Protein AF-0000000083204729 (afdb_homodimer)

Organism: NCBI:txid214856

Radius of gyration: 17.61 Å; Cα contacts (8 Å, |Δi|>4): 407; chains: 2; bounding box: 29×52×41 Å

Structure (mmCIF, N/CA/C/O backbone):
data_AF-0000000083204729-model_v1
#
loop_
_entity.id
_entity.type
_entity.pdbx_description
1 polymer 'Uncharacterized protein'
#
loop_
_atom_site.group_PDB
_atom_site.id
_atom_site.type_symbol
_atom_site.label_atom_id
_atom_site.label_alt_id
_atom_site.label_comp_id
_atom_site.label_asym_id
_atom_site.label_entity_id
_atom_site.label_seq_id
_atom_site.pdbx_PDB_ins_code
_atom_site.Cartn_x
_atom_site.Cartn_y
_atom_site.Cartn_z
_atom_site.occupancy
_atom_site.B_iso_or_equiv
_atom_site.auth_seq_id
_atom_site.auth_comp_id
_atom_site.auth_asym_id
_atom_site.auth_atom_id
_atom_site.pdbx_PDB_model_num
ATOM 1 N N . MET A 1 1 ? -4.418 26.922 10.383 1 88.19 1 MET A N 1
ATOM 2 C CA . MET A 1 1 ? -4.621 25.484 10.227 1 88.19 1 MET A CA 1
ATOM 3 C C . MET A 1 1 ? -3.689 24.906 9.164 1 88.19 1 MET A C 1
ATOM 5 O O . MET A 1 1 ? -3.508 25.516 8.109 1 88.19 1 MET A O 1
ATOM 9 N N . LYS A 1 2 ? -2.898 23.922 9.562 1 94.5 2 LYS A N 1
ATOM 10 C CA . LYS A 1 2 ? -1.96 23.297 8.641 1 94.5 2 LYS A CA 1
ATOM 11 C C . LYS A 1 2 ? -2.697 22.547 7.535 1 94.5 2 LYS A C 1
ATOM 13 O O . LYS A 1 2 ? -3.785 22.016 7.758 1 94.5 2 LYS A O 1
ATOM 18 N N . THR A 1 3 ? -2.184 22.609 6.332 1 96.5 3 THR A N 1
ATOM 19 C CA . THR A 1 3 ? -2.744 21.969 5.152 1 96.5 3 THR A CA 1
ATOM 20 C C . THR A 1 3 ? -1.693 21.109 4.457 1 96.5 3 THR A C 1
ATOM 22 O O . THR A 1 3 ? -0.574 20.969 4.953 1 96.5 3 THR A O 1
ATOM 25 N N . PHE A 1 4 ? -2.117 20.516 3.385 1 96.5 4 PHE A N 1
ATOM 26 C CA . PHE A 1 4 ? -1.229 19.688 2.574 1 96.5 4 PHE A CA 1
ATOM 27 C C . PHE A 1 4 ? 0.066 20.422 2.268 1 96.5 4 PHE A C 1
ATOM 29 O O . PHE A 1 4 ? 1.143 19.828 2.248 1 96.5 4 PHE A O 1
ATOM 36 N N . LYS A 1 5 ? 0.002 21.734 2.014 1 95.38 5 LYS A N 1
ATOM 37 C CA . LYS A 1 5 ? 1.163 22.531 1.614 1 95.38 5 LYS A CA 1
ATOM 38 C C . LYS A 1 5 ? 2.201 22.578 2.73 1 95.38 5 LYS A C 1
ATOM 40 O O . LYS A 1 5 ? 3.365 22.906 2.488 1 95.38 5 LYS A O 1
ATOM 45 N N . ASP A 1 6 ? 1.775 22.328 3.926 1 95.5 6 ASP A N 1
ATOM 46 C CA . ASP A 1 6 ? 2.67 22.391 5.078 1 95.5 6 ASP A CA 1
ATOM 47 C C . ASP A 1 6 ? 3.391 21.062 5.293 1 95.5 6 ASP A C 1
ATOM 49 O O . ASP A 1 6 ? 4.305 20.984 6.113 1 95.5 6 ASP A O 1
ATOM 53 N N . LEU A 1 7 ? 2.998 20 4.586 1 94.5 7 LEU A N 1
ATOM 54 C CA . LEU A 1 7 ? 3.6 18.688 4.758 1 94.5 7 LEU A CA 1
ATOM 55 C C . LEU A 1 7 ? 4.992 18.641 4.141 1 94.5 7 LEU A C 1
ATOM 57 O O . LEU A 1 7 ? 5.219 19.188 3.062 1 94.5 7 LEU A O 1
ATOM 61 N N . GLN A 1 8 ? 5.883 18.062 4.785 1 92.25 8 GLN A N 1
ATOM 62 C CA . GLN A 1 8 ? 7.219 17.781 4.27 1 92.25 8 GLN A CA 1
ATOM 63 C C . GLN A 1 8 ? 7.367 16.312 3.91 1 92.25 8 GLN A C 1
ATOM 65 O O . GLN A 1 8 ? 7.371 15.453 4.793 1 92.25 8 GLN A O 1
ATOM 70 N N . PHE A 1 9 ? 7.516 16.141 2.654 1 88.19 9 PHE A N 1
ATOM 71 C CA . PHE A 1 9 ? 7.629 14.766 2.182 1 88.19 9 PHE A CA 1
ATOM 72 C C . PHE A 1 9 ? 9.086 14.352 2.062 1 88.19 9 PHE A C 1
ATOM 74 O O . PHE A 1 9 ? 9.906 15.094 1.513 1 88.19 9 PHE A O 1
ATOM 81 N N . ASP A 1 10 ? 9.406 13.281 2.639 1 83.75 10 ASP A N 1
ATOM 82 C CA . ASP A 1 10 ? 10.719 12.656 2.5 1 83.75 10 ASP A CA 1
ATOM 83 C C . ASP A 1 10 ? 10.625 11.367 1.697 1 83.75 10 ASP A C 1
ATOM 85 O O . ASP A 1 10 ? 9.586 10.695 1.696 1 83.75 10 ASP A O 1
ATOM 89 N N . PRO A 1 11 ? 11.719 11.156 0.96 1 75.62 11 PRO A N 1
ATOM 90 C CA . PRO A 1 11 ? 11.711 9.852 0.293 1 75.62 11 PRO A CA 1
ATOM 91 C C . PRO A 1 11 ? 11.383 8.703 1.244 1 75.62 11 PRO A C 1
ATOM 93 O O . PRO A 1 11 ? 11.805 8.711 2.4 1 75.62 11 PRO A O 1
ATOM 96 N N . HIS A 1 12 ? 10.43 8.117 0.919 1 67.62 12 HIS A N 1
ATOM 97 C CA . HIS A 1 12 ? 9.977 6.992 1.734 1 67.62 12 HIS A CA 1
ATOM 98 C C . HIS A 1 12 ? 10.086 5.68 0.967 1 67.62 12 HIS A C 1
ATOM 100 O O . HIS A 1 12 ? 9.531 5.547 -0.127 1 67.62 12 HIS A O 1
ATOM 106 N N . LYS A 1 13 ? 11.141 5.117 1.409 1 58.53 13 LYS A N 1
ATOM 107 C CA . LYS A 1 13 ? 11.141 3.756 0.88 1 58.53 13 LYS A CA 1
ATOM 108 C C . LYS A 1 13 ? 9.984 2.945 1.446 1 58.53 13 LYS A C 1
ATOM 110 O O . LYS A 1 13 ? 9.812 2.861 2.664 1 58.53 13 LYS A O 1
ATOM 115 N N . VAL A 1 14 ? 8.742 3.33 1.031 1 54.84 14 VAL A N 1
ATOM 116 C CA . VAL A 1 14 ? 7.484 2.834 1.582 1 54.84 14 VAL A CA 1
ATOM 117 C C . VAL A 1 14 ? 7.617 1.35 1.919 1 54.84 14 VAL A C 1
ATOM 119 O O . VAL A 1 14 ? 7.074 0.883 2.924 1 54.84 14 VAL A O 1
ATOM 122 N N . GLY A 1 15 ? 8.359 0.67 1.291 1 53.88 15 GLY A N 1
ATOM 123 C CA . GLY A 1 15 ? 8.422 -0.712 1.738 1 53.88 15 GLY A CA 1
ATOM 124 C C . GLY A 1 15 ? 9.297 -1.584 0.855 1 53.88 15 GLY A C 1
ATOM 125 O O . GLY A 1 15 ? 9.562 -1.238 -0.298 1 53.88 15 GLY A O 1
ATOM 126 N N . VAL A 1 16 ? 10.156 -2.049 1.65 1 58.81 16 VAL A N 1
ATOM 127 C CA . VAL A 1 16 ? 10.812 -3.258 1.165 1 58.81 16 VAL A CA 1
ATOM 128 C C . VAL A 1 16 ? 9.883 -4.457 1.337 1 58.81 16 VAL A C 1
ATOM 130 O O . VAL A 1 16 ? 9.219 -4.59 2.365 1 58.81 16 VAL A O 1
ATOM 133 N N . GLY A 1 17 ? 9.484 -4.82 0.248 1 73.12 17 GLY A N 1
ATOM 134 C CA . GLY A 1 17 ? 8.734 -6.066 0.334 1 73.12 17 GLY A CA 1
ATOM 135 C C . GLY A 1 17 ? 9.102 -7.059 -0.75 1 73.12 17 GLY A C 1
ATOM 136 O O . GLY A 1 17 ? 10.227 -7.047 -1.257 1 73.12 17 GLY A O 1
ATOM 137 N N . THR A 1 18 ? 8.297 -7.973 -0.709 1 78.44 18 THR A N 1
ATOM 138 C CA . THR A 1 18 ? 8.477 -8.984 -1.747 1 78.44 18 THR A CA 1
ATOM 139 C C . THR A 1 18 ? 7.246 -9.047 -2.652 1 78.44 18 THR A C 1
ATOM 141 O O . THR A 1 18 ? 6.148 -8.656 -2.248 1 78.44 18 THR A O 1
ATOM 144 N N . HIS A 1 19 ? 7.5 -9.266 -3.871 1 82 19 HIS A N 1
ATOM 145 C CA . HIS A 1 19 ? 6.457 -9.375 -4.883 1 82 19 HIS A CA 1
ATOM 146 C C . HIS A 1 19 ? 6.602 -10.664 -5.688 1 82 19 HIS A C 1
ATOM 148 O O . HIS A 1 19 ? 7.719 -11.062 -6.027 1 82 19 HIS A O 1
ATOM 154 N N . ALA A 1 20 ? 5.527 -11.383 -5.848 1 87.75 20 ALA A N 1
ATOM 155 C CA . ALA A 1 20 ? 5.438 -12.516 -6.773 1 87.75 20 ALA A CA 1
ATOM 156 C C . ALA A 1 20 ? 4.301 -12.312 -7.773 1 87.75 20 ALA A C 1
ATOM 158 O O . ALA A 1 20 ? 3.244 -11.781 -7.426 1 87.75 20 ALA A O 1
ATOM 159 N N . GLN A 1 21 ? 4.59 -12.648 -8.992 1 91.31 21 GLN A N 1
ATOM 160 C CA . GLN A 1 21 ? 3.562 -12.703 -10.023 1 91.31 21 GLN A CA 1
ATOM 161 C C . GLN A 1 21 ? 3.52 -14.078 -10.688 1 91.31 21 GLN A C 1
ATOM 163 O O . GLN A 1 21 ? 4.555 -14.727 -10.859 1 91.31 21 GLN A O 1
ATOM 168 N N . MET A 1 22 ? 2.332 -14.492 -10.938 1 94.38 22 MET A N 1
ATOM 169 C CA . MET A 1 22 ? 2.156 -15.758 -11.641 1 94.38 22 MET A CA 1
ATOM 170 C C . MET A 1 22 ? 0.972 -15.688 -12.602 1 94.38 22 MET A C 1
ATOM 172 O O . MET A 1 22 ? -0.097 -15.195 -12.242 1 94.38 22 MET A O 1
ATOM 176 N N . TYR A 1 23 ? 1.212 -16.172 -13.797 1 93.75 23 TYR A N 1
ATOM 177 C CA . TYR A 1 23 ? 0.149 -16.281 -14.789 1 93.75 23 TYR A CA 1
ATOM 178 C C . TYR A 1 23 ? -0.247 -17.734 -14.992 1 93.75 23 TYR A C 1
ATOM 180 O O . TYR A 1 23 ? 0.595 -18.641 -14.906 1 93.75 23 TYR A O 1
ATOM 188 N N . PHE A 1 24 ? -1.521 -17.844 -15.289 1 96.25 24 PHE A N 1
ATOM 189 C CA . PHE A 1 24 ? -2.059 -19.188 -15.477 1 96.25 24 PHE A CA 1
ATOM 190 C C . PHE A 1 24 ? -2.441 -19.422 -16.938 1 96.25 24 PHE A C 1
ATOM 192 O O . PHE A 1 24 ? -2.424 -18.484 -17.734 1 96.25 24 PHE A O 1
ATOM 199 N N . ASP A 1 25 ? -2.797 -20.594 -17.219 1 94.88 25 ASP A N 1
ATOM 200 C CA . ASP A 1 25 ? -3.047 -21.016 -18.609 1 94.88 25 ASP A CA 1
ATOM 201 C C . ASP A 1 25 ? -4.285 -20.312 -19.172 1 94.88 25 ASP A C 1
ATOM 203 O O . ASP A 1 25 ? -4.395 -20.125 -20.375 1 94.88 25 ASP A O 1
ATOM 207 N N . ASN A 1 26 ? -5.211 -19.922 -18.375 1 96.12 26 ASN A N 1
ATOM 208 C CA . ASN A 1 26 ? -6.469 -19.328 -18.828 1 96.12 26 ASN A CA 1
ATOM 209 C C . ASN A 1 26 ? -6.316 -17.844 -19.125 1 96.12 26 ASN A C 1
ATOM 211 O O . ASN A 1 26 ? -7.301 -17.156 -19.391 1 96.12 26 ASN A O 1
ATOM 215 N N . GLY A 1 27 ? -5.098 -17.266 -19.031 1 94.25 27 GLY A N 1
ATOM 216 C CA . GLY A 1 27 ? -4.852 -15.867 -19.359 1 94.25 27 GLY A CA 1
ATOM 217 C C . GLY A 1 27 ? -4.926 -14.953 -18.141 1 94.25 27 GLY A C 1
ATOM 218 O O . GLY A 1 27 ? -4.59 -13.773 -18.234 1 94.25 27 GLY A O 1
ATOM 219 N N . TYR A 1 28 ? -5.375 -15.562 -17 1 95.38 28 TYR A N 1
ATOM 220 C CA . TYR A 1 28 ? -5.418 -14.797 -15.766 1 95.38 28 TYR A CA 1
ATOM 221 C C . TYR A 1 28 ? -4.152 -15.016 -14.945 1 95.38 28 TYR A C 1
ATOM 223 O O . TYR A 1 28 ? -3.346 -15.898 -15.258 1 95.38 28 TYR A O 1
ATOM 231 N N . GLY A 1 29 ? -3.904 -14.219 -13.984 1 95.62 29 GLY A N 1
ATOM 232 C CA . GLY A 1 29 ? -2.791 -14.32 -13.055 1 95.62 29 GLY A CA 1
ATOM 233 C C . GLY A 1 29 ? -3.057 -13.641 -11.727 1 95.62 29 GLY A C 1
ATOM 234 O O . GLY A 1 29 ? -4.172 -13.172 -11.469 1 95.62 29 GLY A O 1
ATOM 235 N N . VAL A 1 30 ? -2.053 -13.711 -10.859 1 94.06 30 VAL A N 1
ATOM 236 C CA . VAL A 1 30 ? -2.1 -13 -9.586 1 94.06 30 VAL A CA 1
ATOM 237 C C . VAL A 1 30 ? -0.826 -12.18 -9.398 1 94.06 30 VAL A C 1
ATOM 239 O O . VAL A 1 30 ? 0.243 -12.562 -9.875 1 94.06 30 VAL A O 1
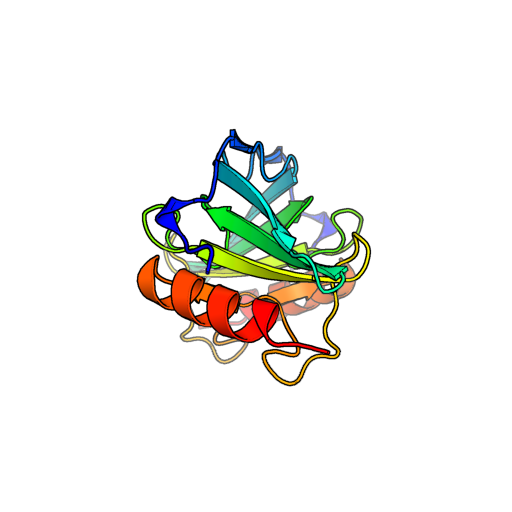ATOM 242 N N . SER A 1 31 ? -0.895 -11.047 -8.781 1 87.94 31 SER A N 1
ATOM 243 C CA . SER A 1 31 ? 0.18 -10.258 -8.188 1 87.94 31 SER A CA 1
ATOM 244 C C . SER A 1 31 ? 0.082 -10.234 -6.668 1 87.94 31 SER A C 1
ATOM 246 O O . SER A 1 31 ? -0.924 -9.789 -6.109 1 87.94 31 SER A O 1
ATOM 248 N N . VAL A 1 32 ? 1.112 -10.844 -6.043 1 86.56 32 VAL A N 1
ATOM 249 C CA . VAL A 1 32 ? 1.118 -11.008 -4.59 1 86.56 32 VAL A CA 1
ATOM 250 C C . VAL A 1 32 ? 2.256 -10.195 -3.982 1 86.56 32 VAL A C 1
ATOM 252 O O . VAL A 1 32 ? 3.418 -10.359 -4.359 1 86.56 32 VAL A O 1
ATOM 255 N N . VAL A 1 33 ? 1.925 -9.312 -3.078 1 82.12 33 VAL A N 1
ATOM 256 C CA . VAL A 1 33 ? 2.93 -8.445 -2.477 1 82.12 33 VAL A CA 1
ATOM 257 C C . VAL A 1 33 ? 2.873 -8.562 -0.955 1 82.12 33 VAL A C 1
ATOM 259 O O . VAL A 1 33 ? 1.795 -8.727 -0.379 1 82.12 33 VAL A O 1
ATOM 262 N N . CYS A 1 34 ? 4.004 -8.648 -0.444 1 78.44 34 CYS A N 1
ATOM 263 C CA . CYS A 1 34 ? 4.164 -8.586 1.005 1 78.44 34 CYS A CA 1
ATOM 264 C C . CYS A 1 34 ? 5.172 -7.508 1.395 1 78.44 34 CYS A C 1
ATOM 266 O O . CYS A 1 34 ? 6.23 -7.395 0.78 1 78.44 34 CYS A O 1
ATOM 268 N N . GLY A 1 35 ? 4.738 -6.676 2.363 1 70.12 35 GLY A N 1
ATOM 269 C CA . GLY A 1 35 ? 5.668 -5.66 2.83 1 70.12 35 GLY A CA 1
ATOM 270 C C . GLY A 1 35 ? 5.023 -4.637 3.746 1 70.12 35 GLY A C 1
ATOM 271 O O . GLY A 1 35 ? 3.836 -4.734 4.055 1 70.12 35 GLY A O 1
ATOM 272 N N . GLU A 1 36 ? 5.902 -3.771 4.113 1 59.5 36 GLU A N 1
ATOM 273 C CA . GLU A 1 36 ? 5.473 -2.686 4.988 1 59.5 36 GLU A CA 1
ATOM 274 C C . GLU A 1 36 ? 4.613 -1.673 4.234 1 59.5 36 GLU A C 1
ATOM 276 O O . GLU A 1 36 ? 4.836 -1.427 3.045 1 59.5 36 GLU A O 1
ATOM 281 N N . LEU A 1 37 ? 3.516 -1.388 4.742 1 54.59 37 LEU A N 1
ATOM 282 C CA . LEU A 1 37 ? 2.664 -0.297 4.277 1 54.59 37 LEU A CA 1
ATOM 283 C C . LEU A 1 37 ? 1.592 -0.813 3.322 1 54.59 37 LEU A C 1
ATOM 285 O O . LEU A 1 37 ? 0.793 -0.033 2.799 1 54.59 37 LEU A O 1
ATOM 289 N N . PHE A 1 38 ? 1.758 -2.037 2.967 1 55.38 38 PHE A N 1
ATOM 290 C CA . PHE A 1 38 ? 0.644 -2.646 2.25 1 55.38 38 PHE A CA 1
ATOM 291 C C . PHE A 1 38 ? -0.462 -3.055 3.217 1 55.38 38 PHE A C 1
ATOM 293 O O . PHE A 1 38 ? -0.26 -3.061 4.434 1 55.38 38 PHE A O 1
ATOM 300 N N . TYR A 1 39 ? -1.564 -2.922 2.648 1 55.81 39 TYR A N 1
ATOM 301 C CA . TYR A 1 39 ? -2.598 -3.525 3.484 1 55.81 39 TYR A CA 1
ATOM 302 C C . TYR A 1 39 ? -2.219 -4.945 3.879 1 55.81 39 TYR A C 1
ATOM 304 O O . TYR A 1 39 ? -2.814 -5.91 3.396 1 55.81 39 TYR A O 1
ATOM 312 N N . SER A 1 40 ? -1.11 -5.105 4.32 1 51.06 40 SER A N 1
ATOM 313 C CA . SER A 1 40 ? -0.536 -6.293 4.941 1 51.06 40 SER A CA 1
ATOM 314 C C . SER A 1 40 ? 0.153 -5.945 6.258 1 51.06 40 SER A C 1
ATOM 316 O O . SER A 1 40 ? 0.358 -4.773 6.57 1 51.06 40 SER A O 1
ATOM 318 N N . ASN A 1 41 ? 0.367 -6.984 7.027 1 52.78 41 ASN A N 1
ATOM 319 C CA . ASN A 1 41 ? 1.072 -6.711 8.273 1 52.78 41 ASN A CA 1
ATOM 320 C C . ASN A 1 41 ? 2.582 -6.645 8.062 1 52.78 41 ASN A C 1
ATOM 322 O O . ASN A 1 41 ? 3.336 -6.406 9.008 1 52.78 41 ASN A O 1
ATOM 326 N N . GLY A 1 42 ? 2.984 -6.742 6.766 1 58.28 42 GLY A N 1
ATOM 327 C CA . GLY A 1 42 ? 4.395 -6.691 6.422 1 58.28 42 GLY A CA 1
ATOM 328 C C . GLY A 1 42 ? 5.148 -7.949 6.809 1 58.28 42 GLY A C 1
ATOM 329 O O . GLY A 1 42 ? 6.363 -8.039 6.613 1 58.28 42 GLY A O 1
ATOM 330 N N . ILE A 1 43 ? 4.457 -8.953 7.383 1 66.81 43 ILE A N 1
ATOM 331 C CA . ILE A 1 43 ? 5.098 -10.172 7.863 1 66.81 43 ILE A CA 1
ATOM 332 C C . ILE A 1 43 ? 4.461 -11.391 7.188 1 66.81 43 ILE A C 1
ATOM 334 O O . ILE A 1 43 ? 5.121 -12.094 6.422 1 66.81 43 ILE A O 1
ATOM 338 N N . ASP A 1 44 ? 3.295 -11.703 7.305 1 79.44 44 ASP A N 1
ATOM 339 C CA . ASP A 1 44 ? 2.742 -12.977 6.855 1 79.44 44 ASP A CA 1
ATOM 340 C C . ASP A 1 44 ? 1.395 -12.773 6.164 1 79.44 44 ASP A C 1
ATOM 342 O O . ASP A 1 44 ? 0.631 -13.727 5.992 1 79.44 44 ASP A O 1
ATOM 346 N N . THR A 1 45 ? 1.13 -11.547 5.883 1 83.62 45 THR A N 1
ATOM 347 C CA . THR A 1 45 ? -0.057 -11.297 5.074 1 83.62 45 THR A CA 1
ATOM 348 C C . THR A 1 45 ? 0.311 -10.555 3.793 1 83.62 45 THR A C 1
ATOM 350 O O . THR A 1 45 ? 1.379 -9.945 3.705 1 83.62 45 THR A O 1
ATOM 353 N N . TYR A 1 46 ? -0.543 -10.734 2.904 1 83.56 46 TYR A N 1
ATOM 354 C CA . TYR A 1 46 ? -0.268 -10.32 1.534 1 83.56 46 TYR A CA 1
ATOM 355 C C . TYR A 1 46 ? -1.42 -9.492 0.973 1 83.56 46 TYR A C 1
ATOM 357 O O . TYR A 1 46 ? -2.549 -9.586 1.461 1 83.56 46 TYR A O 1
ATOM 365 N N . GLU A 1 47 ? -1.099 -8.711 0.089 1 83 47 GLU A N 1
ATOM 366 C CA . GLU A 1 47 ? -2.068 -8.125 -0.832 1 83 47 GLU A CA 1
ATOM 367 C C . GLU A 1 47 ? -2.084 -8.867 -2.164 1 83 47 GLU A C 1
ATOM 369 O O . GLU A 1 47 ? -1.032 -9.25 -2.682 1 83 47 GLU A O 1
ATOM 374 N N . VAL A 1 48 ? -3.32 -9.164 -2.723 1 87.06 48 VAL A N 1
ATOM 375 C CA . VAL A 1 48 ? -3.461 -9.938 -3.953 1 87.06 48 VAL A CA 1
ATOM 376 C C . VAL A 1 48 ? -4.285 -9.148 -4.969 1 87.06 48 VAL A C 1
ATOM 378 O O . VAL A 1 48 ? -5.391 -8.695 -4.664 1 87.06 48 VAL A O 1
ATOM 381 N N . ALA A 1 49 ? -3.752 -8.914 -6.074 1 84.75 49 ALA A N 1
ATOM 382 C CA . ALA A 1 49 ? -4.492 -8.422 -7.23 1 84.75 49 ALA A CA 1
ATOM 383 C C . ALA A 1 49 ? -4.637 -9.5 -8.297 1 84.75 49 ALA A C 1
ATOM 385 O O . ALA A 1 49 ? -3.766 -10.359 -8.438 1 84.75 49 ALA A O 1
ATOM 386 N N . ILE A 1 50 ? -5.711 -9.484 -8.969 1 90.62 50 ILE A N 1
ATOM 387 C CA . ILE A 1 50 ? -5.918 -10.391 -10.094 1 90.62 50 ILE A CA 1
ATOM 388 C C . ILE A 1 50 ? -5.492 -9.719 -11.391 1 90.62 50 ILE A C 1
ATOM 390 O O . ILE A 1 50 ? -5.789 -8.539 -11.617 1 90.62 50 ILE A O 1
ATOM 394 N N . LEU A 1 51 ? -4.805 -10.492 -12.18 1 89.12 51 LEU A N 1
ATOM 395 C CA . LEU A 1 51 ? -4.312 -10.008 -13.461 1 89.12 51 LEU A CA 1
ATOM 396 C C . LEU A 1 51 ? -5.039 -10.688 -14.617 1 89.12 51 LEU A C 1
ATOM 398 O O . LEU A 1 51 ? -5.371 -11.875 -14.531 1 89.12 51 LEU A O 1
ATOM 402 N N . HIS A 1 52 ? -5.316 -9.953 -15.594 1 91 52 HIS A N 1
ATOM 403 C CA . HIS A 1 52 ? -5.77 -10.469 -16.875 1 91 52 HIS A CA 1
ATOM 404 C C . HIS A 1 52 ? -5.016 -9.82 -18.031 1 91 52 HIS A C 1
ATOM 406 O O . HIS A 1 52 ? -5.035 -8.594 -18.188 1 91 52 HIS A O 1
ATOM 412 N N . ASN A 1 53 ? -4.336 -10.695 -18.828 1 84.12 53 ASN A N 1
ATOM 413 C CA . ASN A 1 53 ? -3.518 -10.227 -19.938 1 84.12 53 ASN A CA 1
ATOM 414 C C . ASN A 1 53 ? -2.527 -9.156 -19.5 1 84.12 53 ASN A C 1
ATOM 416 O O . ASN A 1 53 ? -2.432 -8.102 -20.125 1 84.12 53 ASN A O 1
ATOM 420 N N . GLY A 1 54 ? -1.97 -9.367 -18.328 1 77.25 54 GLY A N 1
ATOM 421 C CA . GLY A 1 54 ? -0.86 -8.562 -17.844 1 77.25 54 GLY A CA 1
ATOM 422 C C . GLY A 1 54 ? -1.306 -7.328 -17.078 1 77.25 54 GLY A C 1
ATOM 423 O O . GLY A 1 54 ? -0.475 -6.559 -16.594 1 77.25 54 GLY A O 1
ATOM 424 N N . TYR A 1 55 ? -2.646 -7.109 -16.938 1 77.44 55 TYR A N 1
ATOM 425 C CA . TYR A 1 55 ? -3.17 -5.93 -16.266 1 77.44 55 TYR A CA 1
ATOM 426 C C . TYR A 1 55 ? -4.031 -6.328 -15.07 1 77.44 55 TYR A C 1
ATOM 428 O O . TYR A 1 55 ? -4.672 -7.379 -15.078 1 77.44 55 TYR A O 1
ATOM 436 N N . ILE A 1 56 ? -3.969 -5.449 -14.102 1 81.94 56 ILE A N 1
ATOM 437 C CA . ILE A 1 56 ? -4.879 -5.664 -12.984 1 81.94 56 ILE A CA 1
ATOM 438 C C . ILE A 1 56 ? -6.324 -5.566 -13.469 1 81.94 56 ILE A C 1
ATOM 440 O O . ILE A 1 56 ? -6.66 -4.68 -14.258 1 81.94 56 ILE A O 1
ATOM 444 N N . THR A 1 57 ? -7.145 -6.547 -13.039 1 84.38 57 THR A N 1
ATOM 445 C CA . THR A 1 57 ? -8.555 -6.516 -13.406 1 84.38 57 THR A CA 1
ATOM 446 C C . THR A 1 57 ? -9.438 -6.562 -12.164 1 84.38 57 THR A C 1
ATOM 448 O O . THR A 1 57 ? -9.102 -7.223 -11.18 1 84.38 57 THR A O 1
ATOM 451 N N . TYR A 1 58 ? -10.555 -5.867 -12.219 1 83.38 58 TYR A N 1
ATOM 452 C CA . TYR A 1 58 ? -11.547 -5.848 -11.141 1 83.38 58 TYR A CA 1
ATOM 453 C C . TYR A 1 58 ? -12.875 -6.43 -11.617 1 83.38 58 TYR A C 1
ATOM 455 O O . TYR A 1 58 ? -13.906 -6.223 -10.977 1 83.38 58 TYR A O 1
ATOM 463 N N . SER A 1 59 ? -12.836 -7.098 -12.703 1 87.38 59 SER A N 1
ATOM 464 C CA . SER A 1 59 ? -14.062 -7.523 -13.367 1 87.38 59 SER A CA 1
ATOM 465 C C . SER A 1 59 ? -14.32 -9.008 -13.156 1 87.38 59 SER A C 1
ATOM 467 O O . SER A 1 59 ? -15.039 -9.641 -13.938 1 87.38 59 SER A O 1
ATOM 469 N N . THR A 1 60 ? -13.805 -9.625 -12.172 1 92.31 60 THR A N 1
ATOM 470 C CA . THR A 1 60 ? -14.031 -11.039 -11.906 1 92.31 60 THR A CA 1
ATOM 471 C C . THR A 1 60 ? -15.047 -11.227 -10.781 1 92.31 60 THR A C 1
ATOM 473 O O . THR A 1 60 ? -15.305 -10.289 -10.016 1 92.31 60 THR A O 1
ATOM 476 N N . ASP A 1 61 ? -15.586 -12.422 -10.711 1 92.19 61 ASP A N 1
ATOM 477 C CA . ASP A 1 61 ? -16.516 -12.758 -9.633 1 92.19 61 ASP A CA 1
ATOM 478 C C . ASP A 1 61 ? -15.773 -13.016 -8.32 1 92.19 61 ASP A C 1
ATOM 480 O O . ASP A 1 61 ? -16.391 -13.266 -7.289 1 92.19 61 ASP A O 1
ATOM 484 N N . ILE A 1 62 ? -14.539 -12.961 -8.289 1 93.19 62 ILE A N 1
ATOM 485 C CA . ILE A 1 62 ? -13.742 -13.266 -7.105 1 93.19 62 ILE A CA 1
ATOM 486 C C . ILE A 1 62 ? -13.602 -12.016 -6.242 1 93.19 62 ILE A C 1
ATOM 488 O O . ILE A 1 62 ? -13.773 -12.07 -5.02 1 93.19 62 ILE A O 1
ATOM 492 N N . THR A 1 63 ? -13.195 -10.898 -6.879 1 84.69 63 THR A N 1
ATOM 493 C CA . THR A 1 63 ? -13.023 -9.633 -6.184 1 84.69 63 THR A CA 1
ATOM 494 C C . THR A 1 63 ? -13.148 -8.461 -7.152 1 84.69 63 THR A C 1
ATOM 496 O O . THR A 1 63 ? -12.898 -8.609 -8.352 1 84.69 63 THR A O 1
ATOM 499 N N . SER A 1 64 ? -13.578 -7.32 -6.652 1 82.5 64 SER A N 1
ATOM 500 C CA . SER A 1 64 ? -13.625 -6.09 -7.438 1 82.5 64 SER A CA 1
ATOM 501 C C . SER A 1 64 ? -12.609 -5.07 -6.93 1 82.5 64 SER A C 1
ATOM 503 O O . SER A 1 64 ? -12.734 -3.875 -7.195 1 82.5 64 SER A O 1
ATOM 505 N N . ASP A 1 65 ? -11.703 -5.578 -6.148 1 77 65 ASP A N 1
ATOM 506 C CA . ASP A 1 65 ? -10.656 -4.738 -5.582 1 77 65 ASP A CA 1
ATOM 507 C C . ASP A 1 65 ? -9.43 -5.566 -5.211 1 77 65 ASP A C 1
ATOM 509 O O . ASP A 1 65 ? -9.461 -6.797 -5.277 1 77 65 ASP A O 1
ATOM 513 N N . VAL A 1 66 ? -8.25 -4.879 -4.926 1 79.62 66 VAL A N 1
ATOM 514 C CA . VAL A 1 66 ? -7.086 -5.551 -4.355 1 79.62 66 VAL A CA 1
ATOM 515 C C . VAL A 1 66 ? -7.445 -6.121 -2.982 1 79.62 66 VAL A C 1
ATOM 517 O O . VAL A 1 66 ? -8.086 -5.449 -2.172 1 79.62 66 VAL A O 1
ATOM 520 N N . LEU A 1 67 ? -7.121 -7.438 -2.791 1 80.69 67 LEU A N 1
ATOM 521 C CA . LEU A 1 67 ? -7.383 -8.094 -1.514 1 80.69 67 LEU A CA 1
ATOM 522 C C . LEU A 1 67 ? -6.211 -7.91 -0.557 1 80.69 67 LEU A C 1
ATOM 524 O O . LEU A 1 67 ? -5.078 -8.281 -0.876 1 80.69 67 LEU A O 1
ATOM 528 N N . GLY A 1 68 ? -6.453 -7.207 0.554 1 79.19 68 GLY A N 1
ATOM 529 C CA . GLY A 1 68 ? -5.434 -7.004 1.569 1 79.19 68 GLY A CA 1
ATOM 530 C C . GLY A 1 68 ? -5.527 -7.996 2.715 1 79.19 68 GLY A C 1
ATOM 531 O O . GLY A 1 68 ? -6.527 -8.695 2.857 1 79.19 68 GLY A O 1
ATOM 532 N N . ASP A 1 69 ? -4.332 -8.195 3.406 1 78.69 69 ASP A N 1
ATOM 533 C CA . ASP A 1 69 ? -4.207 -8.961 4.641 1 78.69 69 ASP A CA 1
ATOM 534 C C . ASP A 1 69 ? -4.531 -10.43 4.41 1 78.69 69 ASP A C 1
ATOM 536 O O . ASP A 1 69 ? -5.16 -11.078 5.258 1 78.69 69 ASP A O 1
ATOM 540 N N . GLN A 1 70 ? -4.262 -10.914 3.24 1 85.06 70 GLN A N 1
ATOM 541 C CA . GLN A 1 70 ? -4.461 -12.32 2.922 1 85.06 70 GLN A CA 1
ATOM 542 C C . GLN A 1 70 ? -3.33 -13.18 3.48 1 85.06 70 GLN A C 1
ATOM 544 O O . GLN A 1 70 ? -2.152 -12.891 3.256 1 85.06 70 GLN A O 1
ATOM 549 N N . THR A 1 71 ? -3.734 -14.289 4.211 1 87 71 THR A N 1
ATOM 550 C CA . THR A 1 71 ? -2.736 -15.273 4.617 1 87 71 THR A CA 1
ATOM 551 C C . THR A 1 71 ? -2.297 -16.125 3.428 1 87 71 THR A C 1
ATOM 553 O O . THR A 1 71 ? -2.936 -16.094 2.373 1 87 71 THR A O 1
ATOM 556 N N . ALA A 1 72 ? -1.244 -16.891 3.658 1 91.88 72 ALA A N 1
ATOM 557 C CA . ALA A 1 72 ? -0.769 -17.797 2.605 1 91.88 72 ALA A CA 1
ATOM 558 C C . ALA A 1 72 ? -1.873 -18.75 2.156 1 91.88 72 ALA A C 1
ATOM 560 O O . ALA A 1 72 ? -2.021 -19.016 0.961 1 91.88 72 ALA A O 1
ATOM 561 N N . ASP A 1 73 ? -2.633 -19.234 3.104 1 94.88 73 ASP A N 1
ATOM 562 C CA . ASP A 1 73 ? -3.729 -20.141 2.785 1 94.88 73 ASP A CA 1
ATOM 563 C C . ASP A 1 73 ? -4.809 -19.438 1.972 1 94.88 73 ASP A C 1
ATOM 565 O O . ASP A 1 73 ? -5.352 -20 1.021 1 94.88 73 ASP A O 1
ATOM 569 N N . GLU A 1 74 ? -5.086 -18.203 2.344 1 93.25 74 GLU A N 1
ATOM 570 C CA . GLU A 1 74 ? -6.098 -17.422 1.621 1 93.25 74 GLU A CA 1
ATOM 571 C C . GLU A 1 74 ? -5.625 -17.078 0.212 1 93.25 74 GLU A C 1
ATOM 573 O O . GLU A 1 74 ? -6.41 -17.109 -0.737 1 93.25 74 GLU A O 1
ATOM 578 N N . VAL A 1 75 ? -4.336 -16.828 0.08 1 94.56 75 VAL A N 1
ATOM 579 C CA . VAL A 1 75 ? -3.775 -16.578 -1.243 1 94.56 75 VAL A CA 1
ATOM 580 C C . VAL A 1 75 ? -3.92 -17.828 -2.107 1 94.56 75 VAL A C 1
ATOM 582 O O . VAL A 1 75 ? -4.309 -17.75 -3.275 1 94.56 75 VAL A O 1
ATOM 585 N N . SER A 1 76 ? -3.646 -18.953 -1.52 1 97.19 76 SER A N 1
ATOM 586 C CA . SER A 1 76 ? -3.799 -20.203 -2.258 1 97.19 76 SER A 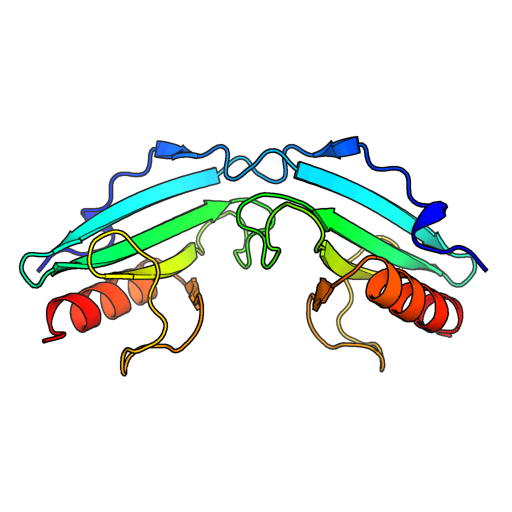CA 1
ATOM 587 C C . SER A 1 76 ? -5.234 -20.406 -2.732 1 97.19 76 SER A C 1
ATOM 589 O O . SER A 1 76 ? -5.469 -20.844 -3.859 1 97.19 76 SER A O 1
ATOM 591 N N . GLU A 1 77 ? -6.168 -20.062 -1.855 1 97.06 77 GLU A N 1
ATOM 592 C CA . GLU A 1 77 ? -7.574 -20.188 -2.227 1 97.06 77 GLU A CA 1
ATOM 593 C C . GLU A 1 77 ? -7.934 -19.234 -3.361 1 97.06 77 GLU A C 1
ATOM 595 O O . GLU A 1 77 ? -8.648 -19.609 -4.293 1 97.06 77 GLU A O 1
ATOM 600 N N . ILE A 1 78 ? -7.492 -18.031 -3.316 1 95.81 78 ILE A N 1
ATOM 601 C CA . ILE A 1 78 ? -7.719 -17.047 -4.379 1 95.81 78 ILE A CA 1
ATOM 602 C C . ILE A 1 78 ? -7.129 -17.578 -5.688 1 95.81 78 ILE A C 1
ATOM 604 O O . ILE A 1 78 ? -7.789 -17.531 -6.73 1 95.81 78 ILE A O 1
ATOM 608 N N . MET A 1 79 ? -5.898 -18.094 -5.613 1 96.75 79 MET A N 1
ATOM 609 C CA . MET A 1 79 ? -5.242 -18.625 -6.809 1 96.75 79 MET A CA 1
ATOM 610 C C . MET A 1 79 ? -6.059 -19.75 -7.422 1 96.75 79 MET A C 1
ATOM 612 O O . MET A 1 79 ? -6.18 -19.844 -8.648 1 96.75 79 MET A O 1
ATOM 616 N N . ARG A 1 80 ? -6.555 -20.609 -6.555 1 97.44 80 ARG A N 1
ATOM 617 C CA . ARG A 1 80 ? -7.379 -21.703 -7.051 1 97.44 80 ARG A CA 1
ATOM 618 C C . ARG A 1 80 ? -8.578 -21.172 -7.828 1 97.44 80 ARG A C 1
ATOM 620 O O . ARG A 1 80 ? -8.891 -21.672 -8.914 1 97.44 80 ARG A O 1
ATOM 627 N N . ARG A 1 81 ? -9.211 -20.172 -7.316 1 97.5 81 ARG A N 1
ATOM 628 C CA . ARG A 1 81 ? -10.383 -19.609 -7.961 1 97.5 81 ARG A CA 1
ATOM 629 C C . ARG A 1 81 ? -10 -18.906 -9.266 1 97.5 81 ARG A C 1
ATOM 631 O O . ARG A 1 81 ? -10.719 -19 -10.258 1 97.5 81 ARG A O 1
ATOM 638 N N . VAL A 1 82 ? -8.93 -18.234 -9.312 1 97.12 82 VAL A N 1
ATOM 639 C CA . VAL A 1 82 ? -8.477 -17.5 -10.492 1 97.12 82 VAL A CA 1
ATOM 640 C C . VAL A 1 82 ? -8.172 -18.484 -11.625 1 97.12 82 VAL A C 1
ATOM 642 O O . VAL A 1 82 ? -8.477 -18.203 -12.789 1 97.12 82 VAL A O 1
ATOM 645 N N . GLN A 1 83 ? -7.586 -19.609 -11.242 1 97.25 83 GLN A N 1
ATOM 646 C CA . GLN A 1 83 ? -7.215 -20.609 -12.242 1 97.25 83 GLN A CA 1
ATOM 647 C C . GLN A 1 83 ? -8.453 -21.188 -12.914 1 97.25 83 GLN A C 1
ATOM 649 O O . GLN A 1 83 ? -8.359 -21.812 -13.977 1 97.25 83 GLN A O 1
ATOM 654 N N . LYS A 1 84 ? -9.555 -20.953 -12.258 1 97.06 84 LYS A N 1
ATOM 655 C CA . LYS A 1 84 ? -10.789 -21.531 -12.781 1 97.06 84 LYS A CA 1
ATOM 656 C C . LYS A 1 84 ? -11.578 -20.5 -13.586 1 97.06 84 LYS A C 1
ATOM 658 O O . LYS A 1 84 ? -12.617 -20.828 -14.164 1 97.06 84 LYS A O 1
ATOM 663 N N . LEU A 1 85 ? -11.117 -19.25 -13.586 1 95.69 85 LEU A N 1
ATOM 664 C CA . LEU A 1 85 ? -11.805 -18.219 -14.367 1 95.69 85 LEU A CA 1
ATOM 665 C C . LEU A 1 85 ? -11.781 -18.547 -15.852 1 95.69 85 LEU A C 1
ATOM 667 O O . LEU A 1 85 ? -10.875 -19.25 -16.328 1 95.69 85 LEU A O 1
ATOM 671 N N . LYS A 1 86 ? -12.812 -18.094 -16.547 1 90.44 86 LYS A N 1
ATOM 672 C CA . LYS A 1 86 ? -12.938 -18.328 -17.984 1 90.44 86 LYS A CA 1
ATOM 673 C C . LYS A 1 86 ? -12.727 -17.031 -18.766 1 90.44 86 LYS A C 1
ATOM 675 O O . LYS A 1 86 ? -13.023 -15.945 -18.281 1 90.44 86 LYS A O 1
ATOM 680 N N . MET B 1 1 ? -2.617 -27.844 -9.68 1 88.69 1 MET B N 1
ATOM 681 C CA . MET B 1 1 ? -3.031 -26.453 -9.422 1 88.69 1 MET B CA 1
ATOM 682 C C . MET B 1 1 ? -1.981 -25.719 -8.594 1 88.69 1 MET B C 1
ATOM 684 O O . MET B 1 1 ? -1.45 -26.266 -7.625 1 88.69 1 MET B O 1
ATOM 688 N N . LYS B 1 2 ? -1.498 -24.625 -9.141 1 94.81 2 LYS B N 1
ATOM 689 C CA . LYS B 1 2 ? -0.472 -23.844 -8.453 1 94.81 2 LYS B CA 1
ATOM 690 C C . LYS B 1 2 ? -1.033 -23.172 -7.203 1 94.81 2 LYS B C 1
ATOM 692 O O . LYS B 1 2 ? -2.207 -22.797 -7.168 1 94.81 2 LYS B O 1
ATOM 697 N N . THR B 1 3 ? -0.25 -23.141 -6.152 1 96.62 3 THR B N 1
ATOM 698 C CA . THR B 1 3 ? -0.607 -22.547 -4.867 1 96.62 3 THR B CA 1
ATOM 699 C C . THR B 1 3 ? 0.445 -21.531 -4.43 1 96.62 3 THR B C 1
ATOM 701 O O . THR B 1 3 ? 1.387 -21.234 -5.172 1 96.62 3 THR B O 1
ATOM 704 N N . PHE B 1 4 ? 0.198 -20.969 -3.279 1 96.69 4 PHE B N 1
ATOM 705 C CA . PHE B 1 4 ? 1.125 -20 -2.689 1 96.69 4 PHE B CA 1
ATOM 706 C C . PHE B 1 4 ? 2.549 -20.547 -2.703 1 96.69 4 PHE B C 1
ATOM 708 O O . PHE B 1 4 ? 3.502 -19.797 -2.926 1 96.69 4 PHE B O 1
ATOM 715 N N . LYS B 1 5 ? 2.727 -21.859 -2.451 1 95.44 5 LYS B N 1
ATOM 716 C CA . LYS B 1 5 ? 4.051 -22.469 -2.342 1 95.44 5 LYS B CA 1
ATOM 717 C C . LYS B 1 5 ? 4.797 -22.391 -3.67 1 95.44 5 LYS B C 1
ATOM 719 O O . LYS B 1 5 ? 6.02 -22.547 -3.709 1 95.44 5 LYS B O 1
ATOM 724 N N . ASP B 1 6 ? 4.082 -22.234 -4.73 1 95.69 6 ASP B N 1
ATOM 725 C CA . ASP B 1 6 ? 4.691 -22.188 -6.059 1 95.69 6 ASP B CA 1
ATOM 726 C C . ASP B 1 6 ? 5.145 -20.781 -6.418 1 95.69 6 ASP B C 1
ATOM 728 O O . ASP B 1 6 ? 5.824 -20.578 -7.426 1 95.69 6 ASP B O 1
ATOM 732 N N . LEU B 1 7 ? 4.777 -19.75 -5.621 1 94.5 7 LEU B N 1
ATOM 733 C CA . LEU B 1 7 ? 5.129 -18.375 -5.91 1 94.5 7 LEU B CA 1
ATOM 734 C C . LEU B 1 7 ? 6.605 -18.109 -5.629 1 94.5 7 LEU B C 1
ATOM 736 O O . LEU B 1 7 ? 7.148 -18.609 -4.641 1 94.5 7 LEU B O 1
ATOM 740 N N . GLN B 1 8 ? 7.23 -17.422 -6.449 1 92.5 8 GLN B N 1
ATOM 741 C CA . GLN B 1 8 ? 8.594 -16.953 -6.25 1 92.5 8 GLN B CA 1
ATOM 742 C C . GLN B 1 8 ? 8.609 -15.453 -5.926 1 92.5 8 GLN B C 1
ATOM 744 O O . GLN B 1 8 ? 8.289 -14.625 -6.781 1 92.5 8 GLN B O 1
ATOM 749 N N . PHE B 1 9 ? 9.008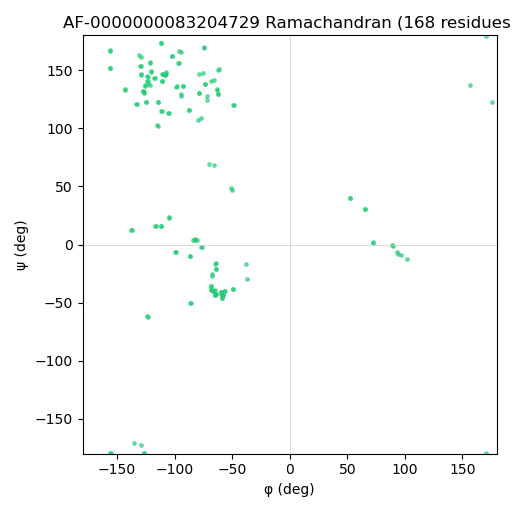 -15.234 -4.738 1 88.5 9 PHE B N 1
ATOM 750 C CA . PHE B 1 9 ? 9.023 -13.844 -4.297 1 88.5 9 PHE B CA 1
ATOM 751 C C . PHE B 1 9 ? 10.398 -13.227 -4.512 1 88.5 9 PHE B C 1
ATOM 753 O O . PHE B 1 9 ? 11.422 -13.836 -4.184 1 88.5 9 PHE B O 1
ATOM 760 N N . ASP B 1 10 ? 10.414 -12.141 -5.113 1 84 10 ASP B N 1
ATOM 761 C CA . ASP B 1 10 ? 11.617 -11.328 -5.27 1 84 10 ASP B CA 1
ATOM 762 C C . ASP B 1 10 ? 11.516 -10.039 -4.461 1 84 10 ASP B C 1
ATOM 764 O O . ASP B 1 10 ? 10.422 -9.539 -4.215 1 84 10 ASP B O 1
ATOM 768 N N . PRO B 1 11 ? 12.703 -9.648 -3.982 1 75.69 11 PRO B N 1
ATOM 769 C CA . PRO B 1 11 ? 12.656 -8.344 -3.322 1 75.69 11 PRO B CA 1
ATOM 770 C C . PRO B 1 11 ? 11.945 -7.285 -4.164 1 75.69 11 PRO B C 1
ATOM 772 O O . PRO B 1 11 ? 12.094 -7.262 -5.387 1 75.69 11 PRO B O 1
ATOM 775 N N . HIS B 1 12 ? 11.008 -6.832 -3.621 1 67.56 12 HIS B N 1
ATOM 776 C CA . HIS B 1 12 ? 10.227 -5.812 -4.305 1 67.56 12 HIS B CA 1
ATOM 777 C C . HIS B 1 12 ? 10.305 -4.477 -3.576 1 67.56 12 HIS B C 1
ATOM 779 O O . HIS B 1 12 ? 10 -4.391 -2.387 1 67.56 12 HIS B O 1
ATOM 785 N N . LYS B 1 13 ? 11.109 -3.77 -4.242 1 58.53 13 LYS B N 1
ATOM 786 C CA . LYS B 1 13 ? 11.031 -2.406 -3.727 1 58.53 13 LYS B CA 1
ATOM 787 C C . LYS B 1 13 ? 9.703 -1.753 -4.078 1 58.53 13 LYS B C 1
ATOM 789 O O . LYS B 1 13 ? 9.305 -1.737 -5.246 1 58.53 13 LYS B O 1
ATOM 794 N N . VAL B 1 14 ? 8.594 -2.266 -3.441 1 54.78 14 VAL B N 1
ATOM 795 C CA . VAL B 1 14 ? 7.227 -1.895 -3.783 1 54.78 14 VAL B CA 1
ATOM 796 C C . VAL B 1 14 ? 7.164 -0.408 -4.129 1 54.78 14 VAL B C 1
ATOM 798 O O . VAL B 1 14 ? 6.363 0.007 -4.973 1 54.78 14 VAL B O 1
ATOM 801 N N . GLY B 1 15 ? 8.008 0.317 -3.83 1 54.03 15 GLY B N 1
ATOM 802 C CA . GLY B 1 15 ? 7.93 1.691 -4.301 1 54.03 15 GLY B CA 1
ATOM 803 C C . GLY B 1 15 ? 8.719 2.66 -3.441 1 54.03 15 GLY B C 1
ATOM 804 O O . GLY B 1 15 ? 9.172 2.307 -2.35 1 54.03 15 GLY B O 1
ATOM 805 N N . VAL B 1 16 ? 9.273 3.381 -4.262 1 58 16 VAL B N 1
ATOM 806 C CA . VAL B 1 16 ? 9.781 4.668 -3.803 1 58 16 VAL B CA 1
ATOM 807 C C . VAL B 1 16 ? 8.633 5.676 -3.709 1 58 16 VAL B C 1
ATOM 809 O O . VAL B 1 16 ? 7.781 5.73 -4.594 1 58 16 VAL B O 1
ATOM 812 N N . GLY B 1 17 ? 8.367 5.875 -2.549 1 72.75 17 GLY B N 1
ATOM 813 C CA . GLY B 1 17 ? 7.426 6.977 -2.408 1 72.75 17 GLY B CA 1
ATOM 814 C C . GLY B 1 17 ? 7.883 8.023 -1.411 1 72.75 17 GLY B C 1
ATOM 815 O O . GLY B 1 17 ? 9.086 8.195 -1.186 1 72.75 17 GLY B O 1
ATOM 816 N N . THR B 1 18 ? 6.961 8.812 -1.268 1 78.19 18 THR B N 1
ATOM 817 C CA . THR B 1 18 ? 7.227 9.844 -0.273 1 78.19 18 THR B CA 1
ATOM 818 C C . THR B 1 18 ? 6.25 9.734 0.894 1 78.19 18 THR B C 1
ATOM 820 O O . THR B 1 18 ? 5.156 9.188 0.746 1 78.19 18 THR B O 1
ATOM 823 N N . HIS B 1 19 ? 6.73 9.984 2.027 1 81.94 19 HIS B N 1
ATOM 824 C CA . HIS B 1 19 ? 5.945 9.945 3.258 1 81.94 19 HIS B CA 1
ATOM 825 C C . HIS B 1 19 ? 6.086 11.25 4.039 1 81.94 19 HIS B C 1
ATOM 827 O O . HIS B 1 19 ? 7.184 11.812 4.129 1 81.94 19 HIS B O 1
ATOM 833 N N . ALA B 1 20 ? 4.992 11.836 4.445 1 87.69 20 ALA B N 1
ATOM 834 C CA . ALA B 1 20 ? 4.957 12.953 5.387 1 87.69 20 ALA B CA 1
ATOM 835 C C . ALA B 1 20 ? 4.125 12.602 6.617 1 87.69 20 ALA B C 1
ATOM 837 O O . ALA B 1 20 ? 3.096 11.93 6.512 1 87.69 20 ALA B O 1
ATOM 838 N N . GLN B 1 21 ? 4.629 12.977 7.754 1 91.38 21 GLN B N 1
ATOM 839 C CA . GLN B 1 21 ? 3.867 12.906 8.992 1 91.38 21 GLN B CA 1
ATOM 840 C C . GLN B 1 21 ? 3.775 14.273 9.664 1 91.38 21 GLN B C 1
ATOM 842 O O . GLN B 1 21 ? 4.719 15.062 9.602 1 91.38 21 GLN B O 1
ATOM 847 N N . MET B 1 22 ? 2.629 14.508 10.195 1 94.25 22 MET B N 1
ATOM 848 C CA . MET B 1 22 ? 2.438 15.75 10.945 1 94.25 22 MET B CA 1
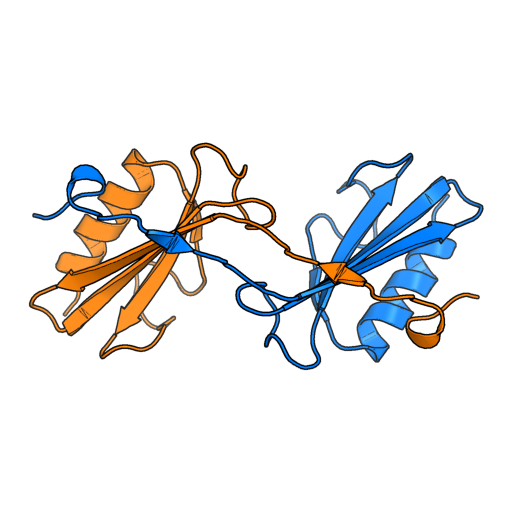ATOM 849 C C . MET B 1 22 ? 1.534 15.516 12.156 1 94.25 22 MET B C 1
ATOM 851 O O . MET B 1 22 ? 0.493 14.867 12.039 1 94.25 22 MET B O 1
ATOM 855 N N . TYR B 1 23 ? 1.97 16.031 13.273 1 93.81 23 TYR B N 1
ATOM 856 C CA . TYR B 1 23 ? 1.165 16 14.492 1 93.81 23 TYR B CA 1
ATOM 857 C C . TYR B 1 23 ? 0.623 17.391 14.82 1 93.81 23 TYR B C 1
ATOM 859 O O . TYR B 1 23 ? 1.29 18.391 14.57 1 93.81 23 TYR B O 1
ATOM 867 N N . PHE B 1 24 ? -0.549 17.312 15.391 1 96.12 24 PHE B N 1
ATOM 868 C CA . PHE B 1 24 ? -1.211 18.562 15.727 1 96.12 24 PHE B CA 1
ATOM 869 C C . PHE B 1 24 ? -1.28 18.75 17.234 1 96.12 24 PHE B C 1
ATOM 871 O O . PHE B 1 24 ? -0.933 17.844 18 1 96.12 24 PHE B O 1
ATOM 878 N N . ASP B 1 25 ? -1.732 19.875 17.625 1 94.88 25 ASP B N 1
ATOM 879 C CA . ASP B 1 25 ? -1.718 20.266 19.047 1 94.88 25 ASP B CA 1
ATOM 880 C C . ASP B 1 25 ? -2.68 19.406 19.859 1 94.88 25 ASP B C 1
ATOM 882 O O . ASP B 1 25 ? -2.482 19.203 21.062 1 94.88 25 ASP B O 1
ATOM 886 N N . ASN B 1 26 ? -3.691 18.844 19.281 1 96.12 26 ASN B N 1
ATOM 887 C CA . ASN B 1 26 ? -4.715 18.078 20 1 96.12 26 ASN B CA 1
ATOM 888 C C . ASN B 1 26 ? -4.285 16.641 20.219 1 96.12 26 ASN B C 1
ATOM 890 O O . ASN B 1 26 ? -5.074 15.82 20.688 1 96.12 26 ASN B O 1
ATOM 894 N N . GLY B 1 27 ? -3.062 16.234 19.844 1 94.31 27 GLY B N 1
ATOM 895 C CA . GLY B 1 27 ? -2.549 14.891 20.062 1 94.31 27 GLY B CA 1
ATOM 896 C C . GLY B 1 27 ? -2.77 13.961 18.891 1 94.31 27 GLY B C 1
ATOM 897 O O . GLY B 1 27 ? -2.271 12.836 18.875 1 94.31 27 GLY B O 1
ATOM 898 N N . TYR B 1 28 ? -3.539 14.5 17.891 1 95.38 28 TYR B N 1
ATOM 899 C CA . TYR B 1 28 ? -3.758 13.719 16.688 1 95.38 28 TYR B CA 1
ATOM 900 C C . TYR B 1 28 ? -2.76 14.117 15.594 1 95.38 28 TYR B C 1
ATOM 902 O O . TYR B 1 28 ? -2.033 15.102 15.742 1 95.38 28 TYR B O 1
ATOM 910 N N . GLY B 1 29 ? -2.641 13.352 14.578 1 95.75 29 GLY B N 1
ATOM 911 C CA . GLY B 1 29 ? -1.802 13.609 13.422 1 95.75 29 GLY B CA 1
ATOM 912 C C . GLY B 1 29 ? -2.264 12.883 12.172 1 95.75 29 GLY B C 1
ATOM 913 O O . GLY B 1 29 ? -3.33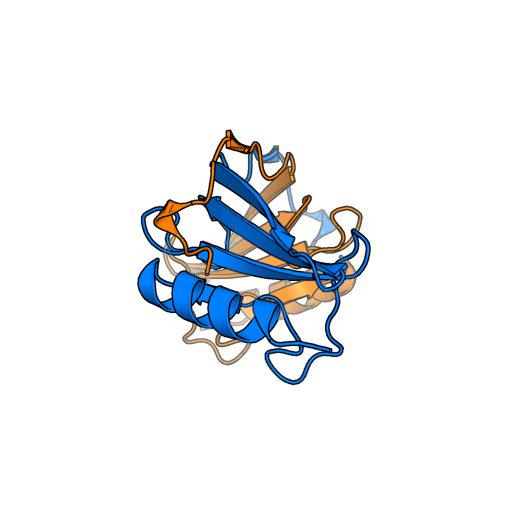 12.266 12.172 1 95.75 29 GLY B O 1
ATOM 914 N N . VAL B 1 30 ? -1.498 13.094 11.109 1 93.94 30 VAL B N 1
ATOM 915 C CA . VAL B 1 30 ? -1.736 12.367 9.859 1 93.94 30 VAL B CA 1
ATOM 916 C C . VAL B 1 30 ? -0.434 11.734 9.375 1 93.94 30 VAL B C 1
ATOM 918 O O . VAL B 1 30 ? 0.65 12.281 9.602 1 93.94 30 VAL B O 1
ATOM 921 N N . SER B 1 31 ? -0.485 10.617 8.766 1 87.94 31 SER B N 1
ATOM 922 C CA . SER B 1 31 ? 0.528 9.977 7.93 1 87.94 31 SER B CA 1
ATOM 923 C C . SER B 1 31 ? 0.087 9.93 6.469 1 87.94 31 SER B C 1
ATOM 925 O O . SER B 1 31 ? -0.946 9.336 6.148 1 87.94 31 SER B O 1
ATOM 927 N N . VAL B 1 32 ? 0.853 10.672 5.645 1 86.44 32 VAL B N 1
ATOM 928 C CA . VAL B 1 32 ? 0.502 10.828 4.234 1 86.44 32 VAL B CA 1
ATOM 929 C C . VAL 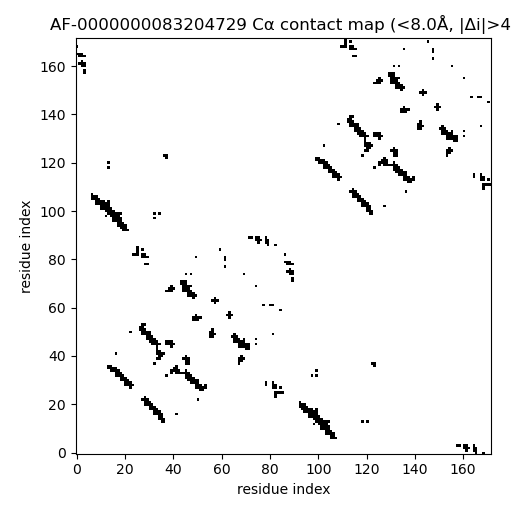B 1 32 ? 1.572 10.172 3.363 1 86.44 32 VAL B C 1
ATOM 931 O O . VAL B 1 32 ? 2.754 10.508 3.467 1 86.44 32 VAL B O 1
ATOM 934 N N . VAL B 1 33 ? 1.167 9.242 2.547 1 82.25 33 VAL B N 1
ATOM 935 C CA . VAL B 1 33 ? 2.119 8.516 1.712 1 82.25 33 VAL B CA 1
ATOM 936 C C . VAL B 1 33 ? 1.697 8.609 0.247 1 82.25 33 VAL B C 1
ATOM 938 O O . VAL B 1 33 ? 0.503 8.617 -0.062 1 82.25 33 VAL B O 1
ATOM 941 N N . CYS B 1 34 ? 2.668 8.828 -0.519 1 78 34 CYS B N 1
ATOM 942 C CA . CYS B 1 34 ? 2.492 8.773 -1.966 1 78 34 CYS B CA 1
ATOM 943 C C . CYS B 1 34 ? 3.52 7.848 -2.605 1 78 34 CYS B C 1
ATOM 945 O O . CYS B 1 34 ? 4.699 7.879 -2.248 1 78 34 CYS B O 1
ATOM 947 N N . GLY B 1 35 ? 3.02 6.973 -3.463 1 70 35 GLY B N 1
ATOM 948 C CA . GLY B 1 35 ? 3.943 6.098 -4.164 1 70 35 GLY B CA 1
ATOM 949 C C . GLY B 1 35 ? 3.25 4.996 -4.945 1 70 35 GLY B C 1
ATOM 950 O O . GLY B 1 35 ? 2.02 4.918 -4.953 1 70 35 GLY B O 1
ATOM 951 N N . GLU B 1 36 ? 4.125 4.273 -5.551 1 58.44 36 GLU B N 1
ATOM 952 C CA . GLU B 1 36 ? 3.66 3.141 -6.348 1 58.44 36 GLU B CA 1
ATOM 953 C C . GLU B 1 36 ? 3.152 2.012 -5.457 1 58.44 36 GLU B C 1
ATOM 955 O O . GLU B 1 36 ? 3.666 1.803 -4.355 1 58.44 36 GLU B O 1
ATOM 960 N N . LEU B 1 37 ? 1.982 1.641 -5.68 1 54.06 37 LEU B N 1
ATOM 961 C CA . LEU B 1 37 ? 1.429 0.431 -5.078 1 54.06 37 LEU B CA 1
ATOM 962 C C . LEU B 1 37 ? 0.529 0.774 -3.896 1 54.06 37 LEU B C 1
ATOM 964 O O . LEU B 1 37 ? -0.007 -0.121 -3.24 1 54.06 37 LEU B O 1
ATOM 968 N N . PHE B 1 38 ? 0.627 1.995 -3.516 1 55 38 PHE B N 1
ATOM 969 C CA . PHE B 1 38 ? -0.374 2.418 -2.543 1 55 38 PHE B CA 1
ATOM 970 C C . PHE B 1 38 ? -1.725 2.635 -3.217 1 55 38 PHE B C 1
ATOM 972 O O . PHE B 1 38 ? -1.814 2.658 -4.445 1 55 38 PHE B O 1
ATOM 979 N N . TYR B 1 39 ? -2.645 2.334 -2.406 1 55.34 39 TYR B N 1
ATOM 980 C CA . TYR B 1 39 ? -3.924 2.771 -2.955 1 55.34 39 TYR B CA 1
ATOM 981 C C . TYR B 1 39 ? -3.854 4.227 -3.406 1 55.34 39 TYR B C 1
ATOM 983 O O . TYR B 1 39 ? -4.492 5.098 -2.812 1 55.34 39 TYR B O 1
ATOM 991 N N . SER B 1 40 ? -2.883 4.527 -4.07 1 49.81 40 SER B N 1
ATOM 992 C CA . SER B 1 40 ? -2.639 5.781 -4.781 1 49.81 40 SER B CA 1
ATOM 993 C C . SER B 1 40 ? -2.234 5.527 -6.227 1 49.81 40 SER B C 1
ATOM 995 O O . SER B 1 40 ? -1.938 4.391 -6.605 1 49.81 40 SER B O 1
ATOM 997 N N . ASN B 1 41 ? -2.385 6.559 -6.984 1 52.28 41 ASN B N 1
ATOM 998 C CA . ASN B 1 41 ? -1.964 6.387 -8.375 1 52.28 41 ASN B CA 1
ATOM 999 C C . ASN B 1 41 ? -0.453 6.543 -8.523 1 52.28 41 ASN B C 1
ATOM 1001 O O . ASN B 1 41 ? 0.084 6.402 -9.625 1 52.28 41 ASN B O 1
ATOM 1005 N N . GLY B 1 42 ? 0.228 6.719 -7.355 1 58.03 42 GLY B N 1
ATOM 1006 C CA . GLY B 1 42 ? 1.674 6.875 -7.352 1 58.03 42 GLY B CA 1
ATOM 1007 C C . GLY B 1 42 ? 2.133 8.219 -7.883 1 58.03 42 GLY B C 1
ATOM 1008 O O . GLY B 1 42 ? 3.334 8.469 -7.988 1 58.03 42 GLY B O 1
ATOM 1009 N N . ILE B 1 43 ? 1.204 9.102 -8.242 1 66.19 43 ILE B N 1
ATOM 1010 C CA . ILE B 1 43 ? 1.536 10.391 -8.836 1 66.19 43 ILE B CA 1
ATOM 1011 C C . ILE B 1 43 ? 0.915 11.516 -8.008 1 66.19 43 ILE B C 1
ATOM 1013 O O . ILE B 1 43 ? 1.63 12.32 -7.414 1 66.19 43 ILE B O 1
ATOM 1017 N N . ASP B 1 44 ? -0.287 11.648 -7.836 1 78.81 44 ASP B N 1
ATOM 1018 C CA . ASP B 1 44 ? -0.893 12.836 -7.242 1 78.81 44 ASP B CA 1
ATOM 1019 C C . ASP B 1 44 ? -1.994 12.461 -6.254 1 78.81 44 ASP B C 1
ATOM 1021 O O . ASP B 1 44 ? -2.82 13.297 -5.887 1 78.81 44 ASP B O 1
ATOM 1025 N N . THR B 1 45 ? -1.99 11.211 -5.953 1 83.12 45 THR B N 1
ATOM 1026 C CA . THR B 1 45 ? -2.908 10.805 -4.895 1 83.12 45 THR B CA 1
ATOM 1027 C C . THR B 1 45 ? -2.152 10.148 -3.746 1 83.12 45 THR B C 1
ATOM 1029 O O . THR B 1 45 ? -1.021 9.688 -3.922 1 83.12 45 THR B O 1
ATOM 1032 N N . TYR B 1 46 ? -2.787 10.234 -2.68 1 83.38 46 TYR B N 1
ATOM 1033 C CA . TYR B 1 46 ? -2.15 9.875 -1.416 1 83.38 46 TYR B CA 1
ATOM 1034 C C . TYR B 1 46 ? -3.014 8.898 -0.628 1 83.38 46 TYR B C 1
ATOM 1036 O O . TYR B 1 46 ? -4.223 8.812 -0.847 1 83.38 46 TYR B O 1
ATOM 1044 N N . GLU B 1 47 ? -2.395 8.164 0.144 1 83 47 GLU B N 1
ATOM 1045 C CA . GLU B 1 47 ? -3.039 7.461 1.247 1 83 47 GLU B CA 1
ATOM 1046 C C . GLU B 1 47 ? -2.854 8.211 2.564 1 83 47 GLU B C 1
ATOM 1048 O O . GLU B 1 47 ? -1.773 8.734 2.838 1 83 47 GLU B O 1
ATOM 1053 N N . VAL B 1 48 ? -3.947 8.328 3.381 1 87.12 48 VAL B N 1
ATOM 1054 C CA . VAL B 1 48 ? -3.908 9.086 4.629 1 87.12 48 VAL B CA 1
ATOM 1055 C C . VAL B 1 48 ? -4.352 8.195 5.789 1 87.12 48 VAL B C 1
ATOM 1057 O O . VAL B 1 48 ? -5.418 7.582 5.734 1 87.12 48 VAL B O 1
ATOM 1060 N N . ALA B 1 49 ? -3.551 8.055 6.738 1 84.56 49 ALA B N 1
ATOM 1061 C CA . ALA B 1 49 ? -3.922 7.465 8.023 1 84.56 49 ALA B CA 1
ATOM 1062 C C . ALA B 1 49 ? -3.975 8.523 9.117 1 84.56 49 ALA B C 1
ATOM 1064 O O . ALA B 1 49 ? -3.223 9.5 9.078 1 84.56 49 ALA B O 1
ATOM 1065 N N . ILE B 1 50 ? -4.855 8.352 10.008 1 90.69 50 ILE B N 1
ATOM 1066 C CA . ILE B 1 50 ? -4.926 9.234 11.164 1 90.69 50 ILE B CA 1
ATOM 1067 C C . ILE B 1 50 ? -4.117 8.641 12.32 1 90.69 50 ILE B C 1
ATOM 1069 O O . ILE B 1 50 ? -4.184 7.438 12.57 1 90.69 50 ILE B O 1
ATOM 1073 N N . LEU B 1 51 ? -3.387 9.523 12.938 1 89 51 LEU B N 1
ATOM 1074 C CA . LEU B 1 51 ? -2.545 9.133 14.062 1 89 51 LEU B CA 1
ATOM 1075 C C . LEU B 1 51 ? -3.08 9.711 15.367 1 89 51 LEU B C 1
ATOM 1077 O O . LEU B 1 51 ? -3.6 10.828 15.383 1 89 51 LEU B O 1
ATOM 1081 N N . HIS B 1 52 ? -3.008 8.953 16.375 1 91.06 52 HIS B N 1
ATOM 1082 C CA . HIS B 1 52 ? -3.229 9.414 17.75 1 91.06 52 HIS B CA 1
ATOM 1083 C C . HIS B 1 52 ? -2.141 8.898 18.672 1 91.06 52 HIS B C 1
ATOM 1085 O O . HIS B 1 52 ? -1.94 7.688 18.797 1 91.06 52 HIS B O 1
ATOM 1091 N N . ASN B 1 53 ? -1.432 9.891 19.312 1 84.38 53 ASN B N 1
ATOM 1092 C CA . ASN B 1 53 ? -0.319 9.57 20.203 1 84.38 53 ASN B CA 1
ATOM 1093 C C . ASN B 1 53 ? 0.691 8.648 19.516 1 84.38 53 ASN B C 1
ATOM 1095 O O . ASN B 1 53 ? 1.081 7.625 20.094 1 84.38 53 ASN B O 1
ATOM 1099 N N . GLY B 1 54 ? 0.926 8.922 18.25 1 77.12 54 GLY B N 1
ATOM 1100 C CA . GLY B 1 54 ? 2.002 8.281 17.516 1 77.12 54 GLY B CA 1
ATOM 1101 C C . GLY B 1 54 ? 1.583 6.984 16.844 1 77.12 54 GLY B C 1
ATOM 1102 O O . GLY B 1 54 ? 2.383 6.344 16.172 1 77.12 54 GLY B O 1
ATOM 1103 N N . TYR B 1 55 ? 0.294 6.559 17.016 1 77.38 55 TYR B N 1
ATOM 1104 C CA . TYR B 1 55 ? -0.191 5.305 16.438 1 77.38 55 TYR B CA 1
ATOM 1105 C C . TYR B 1 55 ? -1.353 5.555 15.484 1 77.38 55 TYR B C 1
ATOM 1107 O O . TYR B 1 55 ? -2.113 6.508 15.664 1 77.38 55 TYR B O 1
ATOM 1115 N N . ILE B 1 56 ? -1.391 4.676 14.523 1 81.75 56 ILE B N 1
ATOM 1116 C CA . ILE B 1 56 ? -2.555 4.742 13.641 1 81.75 56 ILE B CA 1
ATOM 1117 C C . ILE B 1 56 ? -3.82 4.441 14.445 1 81.75 56 ILE B C 1
ATOM 1119 O O . ILE B 1 56 ? -3.836 3.527 15.273 1 81.75 56 ILE B O 1
ATOM 1123 N N . THR B 1 57 ? -4.855 5.305 14.25 1 84.5 57 THR B N 1
ATOM 1124 C CA . THR B 1 57 ? -6.125 5.074 14.93 1 84.5 57 THR B CA 1
ATOM 1125 C C . THR B 1 57 ? -7.266 4.98 13.922 1 84.5 57 THR B C 1
ATOM 1127 O O . THR B 1 57 ? -7.266 5.688 12.906 1 84.5 57 THR B O 1
ATOM 1130 N N . TYR B 1 58 ? -8.219 4.121 14.203 1 83.56 58 TYR B N 1
ATOM 1131 C CA . TYR B 1 58 ? -9.414 3.953 13.383 1 83.56 58 TYR B CA 1
ATOM 1132 C C . TYR B 1 58 ? -10.664 4.336 14.164 1 83.56 58 TYR B C 1
ATOM 1134 O O . TYR B 1 58 ? -11.781 3.969 13.781 1 83.56 58 TYR B O 1
ATOM 1142 N N . SER B 1 59 ? -10.484 5.016 15.227 1 87.38 59 SER B N 1
ATOM 1143 C CA . SER B 1 59 ? -11.578 5.262 16.156 1 87.38 59 SER B CA 1
ATOM 1144 C C . SER B 1 59 ? -12.086 6.695 16.047 1 87.38 59 SER B C 1
ATOM 1146 O O . SER B 1 59 ? -12.672 7.223 17 1 87.38 59 SER B O 1
ATOM 1148 N N . THR B 1 60 ? -11.914 7.359 14.992 1 92.44 60 THR B N 1
ATOM 1149 C CA . THR B 1 60 ? -12.406 8.719 14.812 1 92.44 60 THR B CA 1
ATOM 1150 C C . THR B 1 60 ? -13.664 8.734 13.953 1 92.44 60 THR B C 1
ATOM 1152 O O . THR B 1 60 ? -13.961 7.766 13.25 1 92.44 60 THR B O 1
ATOM 1155 N N . ASP B 1 61 ? -14.375 9.844 14.047 1 92.25 61 ASP B N 1
ATOM 1156 C CA . ASP B 1 61 ? -15.57 10.016 13.219 1 92.25 61 ASP B CA 1
ATOM 1157 C C . ASP B 1 61 ? -15.188 10.359 11.781 1 92.25 61 ASP B C 1
ATOM 1159 O O . ASP B 1 61 ? -16.062 10.484 10.922 1 92.25 61 ASP B O 1
ATOM 1163 N N . ILE B 1 62 ? -14.008 10.492 11.469 1 93.19 62 ILE B N 1
ATOM 1164 C CA . ILE B 1 62 ? -13.555 10.898 10.141 1 93.19 62 ILE B CA 1
ATOM 1165 C C . ILE B 1 62 ? -13.438 9.672 9.242 1 93.19 62 ILE B C 1
ATOM 1167 O O . ILE B 1 62 ? -13.875 9.695 8.086 1 93.19 62 ILE B O 1
ATOM 1171 N N . THR B 1 63 ? -12.742 8.648 9.742 1 84.81 63 THR B N 1
ATOM 1172 C CA . THR B 1 63 ? -1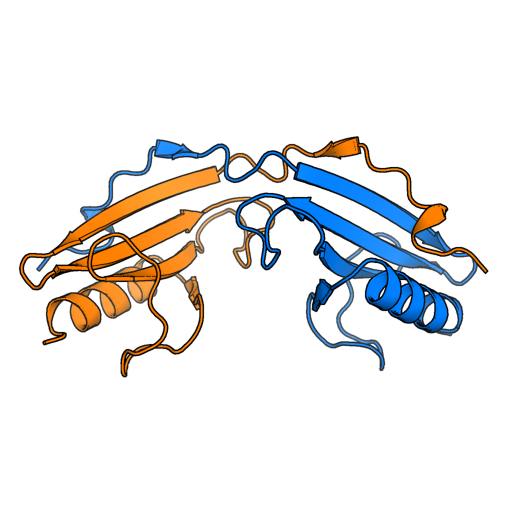2.547 7.414 8.992 1 84.81 63 THR B CA 1
ATOM 1173 C C . THR B 1 63 ? -12.273 6.242 9.93 1 84.81 63 THR B C 1
ATOM 1175 O O . THR B 1 63 ? -11.781 6.434 11.047 1 84.81 63 THR B O 1
ATOM 1178 N N . SER B 1 64 ? -12.633 5.027 9.523 1 82.62 64 SER B N 1
ATOM 1179 C CA . SER B 1 64 ? -12.32 3.814 10.273 1 82.62 64 SER B CA 1
ATOM 1180 C C . SER B 1 64 ? -11.312 2.951 9.516 1 82.62 64 SER B C 1
ATOM 1182 O O . SER B 1 64 ? -11.203 1.751 9.773 1 82.62 64 SER B O 1
ATOM 1184 N N . ASP B 1 65 ? -10.695 3.578 8.562 1 77.38 65 ASP B N 1
ATOM 1185 C CA . ASP B 1 65 ? -9.695 2.896 7.75 1 77.38 65 ASP B CA 1
ATOM 1186 C C . ASP B 1 65 ? -8.719 3.896 7.129 1 77.38 65 ASP B C 1
ATOM 1188 O O . ASP B 1 65 ? -8.922 5.109 7.227 1 77.38 65 ASP B O 1
ATOM 1192 N N . VAL B 1 66 ? -7.555 3.391 6.547 1 79.56 66 VAL B N 1
ATOM 1193 C CA . VAL B 1 66 ? -6.672 4.223 5.738 1 79.56 66 VAL B CA 1
ATOM 1194 C C . VAL B 1 66 ? -7.422 4.73 4.508 1 79.56 66 VAL B C 1
ATOM 1196 O O . VAL B 1 66 ? -8.133 3.967 3.85 1 79.56 66 VAL B O 1
ATOM 1199 N N . LEU B 1 67 ? -7.344 6.078 4.289 1 80.81 67 LEU B N 1
ATOM 1200 C CA . LEU B 1 67 ? -7.984 6.676 3.123 1 80.81 67 LEU B CA 1
ATOM 1201 C C . LEU B 1 67 ? -7.051 6.656 1.917 1 80.81 67 LEU B C 1
ATOM 1203 O O . LEU B 1 67 ? -5.945 7.199 1.974 1 80.81 67 LEU B O 1
ATOM 1207 N N . GLY B 1 68 ? -7.449 5.91 0.877 1 79.19 68 GLY B N 1
ATOM 1208 C CA . GLY B 1 68 ? -6.672 5.836 -0.35 1 79.19 68 GLY B CA 1
ATOM 1209 C C . GLY B 1 68 ? -7.172 6.781 -1.428 1 79.19 68 GLY B C 1
ATOM 1210 O O . GLY B 1 68 ? -8.273 7.328 -1.325 1 79.19 68 GLY B O 1
ATOM 1211 N N . ASP B 1 69 ? -6.203 7.133 -2.365 1 78.75 69 ASP B N 1
ATOM 1212 C CA . ASP B 1 69 ? -6.48 7.891 -3.582 1 78.75 69 ASP B CA 1
ATOM 1213 C C . ASP B 1 69 ? -6.949 9.305 -3.254 1 78.75 69 ASP B C 1
ATOM 1215 O O . ASP B 1 69 ? -7.836 9.844 -3.92 1 78.75 69 ASP B O 1
ATOM 1219 N N . GLN B 1 70 ? -6.488 9.852 -2.162 1 84.94 70 GLN B N 1
ATOM 1220 C CA . GLN B 1 70 ? -6.805 11.219 -1.775 1 84.94 70 GLN B CA 1
ATOM 1221 C C . GLN B 1 70 ? -5.965 12.227 -2.562 1 84.94 70 GLN B C 1
ATOM 1223 O O . GLN B 1 70 ? -4.742 12.102 -2.629 1 84.94 70 GLN B O 1
ATOM 1228 N N . THR B 1 71 ? -6.691 13.258 -3.154 1 86.62 71 THR B N 1
ATOM 1229 C CA . THR B 1 71 ? -5.965 14.367 -3.758 1 86.62 71 THR B CA 1
ATOM 1230 C C . THR B 1 71 ? -5.387 15.281 -2.682 1 86.62 71 THR B C 1
ATOM 1232 O O . THR B 1 71 ? -5.754 15.18 -1.509 1 86.62 71 THR B O 1
ATOM 1235 N N . ALA B 1 72 ? -4.523 16.188 -3.135 1 91.44 72 ALA B N 1
ATOM 1236 C CA . ALA B 1 72 ? -3.953 17.156 -2.201 1 91.44 72 ALA B CA 1
ATOM 1237 C C . ALA B 1 72 ? -5.047 17.938 -1.488 1 91.44 72 ALA B C 1
ATOM 1239 O O . ALA B 1 72 ? -4.957 18.203 -0.285 1 91.44 72 ALA B O 1
ATOM 1240 N N . ASP B 1 73 ? -6.078 18.297 -2.215 1 94.62 73 ASP B N 1
ATOM 1241 C CA . ASP B 1 73 ? -7.191 19.047 -1.631 1 94.62 73 ASP B CA 1
ATOM 1242 C C . ASP B 1 73 ? -7.945 18.203 -0.608 1 94.62 73 ASP B C 1
ATOM 1244 O O . ASP B 1 73 ? -8.328 18.688 0.454 1 94.62 73 ASP B O 1
ATOM 1248 N N . GLU B 1 74 ? -8.109 16.938 -0.948 1 93.06 74 GLU B N 1
ATOM 1249 C CA . GLU B 1 74 ? -8.812 16.031 -0.032 1 93.06 74 GLU B CA 1
ATOM 1250 C C . GLU B 1 74 ? -7.98 15.781 1.224 1 93.06 74 GLU B C 1
ATOM 1252 O O . GLU B 1 74 ? -8.523 15.711 2.328 1 93.06 74 GLU B O 1
ATOM 1257 N N . VAL B 1 75 ? -6.676 15.727 1.057 1 94.5 75 VAL B N 1
ATOM 1258 C CA . VAL B 1 75 ? -5.793 15.578 2.209 1 94.5 75 VAL B CA 1
ATOM 1259 C C . VAL B 1 75 ? -5.91 16.797 3.111 1 94.5 75 VAL B C 1
ATOM 1261 O O . VAL B 1 75 ? -6.004 16.672 4.336 1 94.5 75 VAL B O 1
ATOM 1264 N N . SER B 1 76 ? -5.949 17.938 2.5 1 97.06 76 SER B N 1
ATOM 1265 C CA . SER B 1 76 ? -6.102 19.172 3.281 1 97.06 76 SER B CA 1
ATOM 1266 C C . SER B 1 76 ? -7.402 19.156 4.078 1 97.06 76 SER B C 1
ATOM 1268 O O . SER B 1 76 ? -7.43 19.562 5.238 1 97.06 76 SER B O 1
ATOM 1270 N N . GLU B 1 77 ? -8.453 18.672 3.443 1 97 77 GLU B N 1
ATOM 1271 C CA . GLU B 1 77 ? -9.742 18.594 4.129 1 97 77 GLU B CA 1
ATOM 1272 C C . GLU B 1 77 ? -9.688 17.609 5.297 1 97 77 GLU B C 1
ATOM 1274 O O . GLU B 1 77 ? -10.211 17.90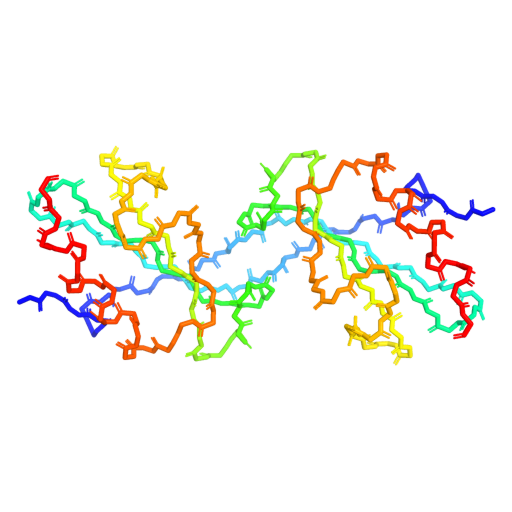6 6.379 1 97 77 GLU B O 1
ATOM 1279 N N . ILE B 1 78 ? -9.102 16.484 5.117 1 95.81 78 ILE B N 1
ATOM 1280 C CA . ILE B 1 78 ? -8.93 15.5 6.18 1 95.81 78 ILE B CA 1
ATOM 1281 C C . ILE B 1 78 ? -8.133 16.109 7.328 1 95.81 78 ILE B C 1
ATOM 1283 O O . ILE B 1 78 ? -8.523 15.992 8.492 1 95.81 78 ILE B O 1
ATOM 1287 N N . MET B 1 79 ? -7.043 16.797 6.977 1 96.75 79 MET B N 1
ATOM 1288 C CA . MET B 1 79 ? -6.207 17.422 8 1 96.75 79 MET B CA 1
ATOM 1289 C C . MET B 1 79 ? -7.012 18.438 8.812 1 96.75 79 MET B C 1
ATOM 1291 O O . MET B 1 79 ? -6.855 18.531 10.031 1 96.75 79 MET B O 1
ATOM 1295 N N . ARG B 1 80 ? -7.816 19.203 8.109 1 97.38 80 ARG B N 1
ATOM 1296 C CA . ARG B 1 80 ? -8.656 20.172 8.812 1 97.38 80 ARG B CA 1
ATOM 1297 C C . ARG B 1 80 ? -9.555 19.484 9.828 1 97.38 80 ARG B C 1
ATOM 1299 O O . ARG B 1 80 ? -9.672 19.953 10.969 1 97.38 80 ARG B O 1
ATOM 1306 N N . ARG B 1 81 ? -10.125 18.406 9.438 1 97.5 81 ARG B N 1
ATOM 1307 C CA . ARG B 1 81 ? -11.023 17.672 10.328 1 97.5 81 ARG B CA 1
ATOM 1308 C C . ARG B 1 81 ? -10.266 17.047 11.492 1 97.5 81 ARG B C 1
ATOM 1310 O O . ARG B 1 81 ? -10.742 17.062 12.625 1 97.5 81 ARG B O 1
ATOM 1317 N N . VAL B 1 82 ? -9.117 16.562 11.281 1 97.06 82 VAL B N 1
ATOM 1318 C CA . VAL B 1 82 ? -8.305 15.906 12.312 1 97.06 82 VAL B CA 1
ATOM 1319 C C . VAL B 1 82 ? -7.895 16.938 13.367 1 97.06 82 VAL B C 1
ATOM 1321 O O . VAL B 1 82 ? -7.875 16.641 14.562 1 97.06 82 VAL B O 1
ATOM 1324 N N . GLN B 1 83 ? -7.562 18.109 12.883 1 97.19 83 GLN B N 1
ATOM 1325 C CA . GLN B 1 83 ? -7.125 19.172 13.797 1 97.19 83 GLN B CA 1
ATOM 1326 C C . GLN B 1 83 ? -8.242 19.578 14.742 1 97.19 83 GLN B C 1
ATOM 1328 O O . GLN B 1 83 ? -7.996 20.219 15.773 1 97.19 83 GLN B O 1
ATOM 1333 N N . LYS B 1 84 ? -9.43 19.172 14.359 1 97.12 84 LYS B N 1
ATOM 1334 C CA . LYS B 1 84 ? -10.578 19.578 15.172 1 97.12 84 LYS B CA 1
ATOM 1335 C C . LYS B 1 84 ? -11.008 18.453 16.109 1 97.12 84 LYS B C 1
ATOM 1337 O O . LYS B 1 84 ? -11.922 18.625 16.922 1 97.12 84 LYS B O 1
ATOM 1342 N N . LEU B 1 85 ? -10.383 17.266 15.961 1 95.69 85 LEU B N 1
ATOM 1343 C CA . LEU B 1 85 ? -10.719 16.172 16.844 1 95.69 85 LEU B CA 1
ATOM 1344 C C . LEU B 1 85 ? -10.398 16.516 18.297 1 95.69 85 LEU B C 1
ATOM 1346 O O . LEU B 1 85 ? -9.516 17.344 18.562 1 95.69 85 LEU B O 1
ATOM 1350 N N . LYS B 1 86 ? -11.164 15.906 19.219 1 90.62 86 LYS B N 1
ATOM 1351 C CA . LYS B 1 86 ? -10.984 16.125 20.656 1 90.62 86 LYS B CA 1
ATOM 1352 C C . LYS B 1 86 ? -10.422 14.883 21.328 1 90.62 86 LYS B C 1
ATOM 1354 O O . LYS B 1 86 ? -10.672 13.758 20.891 1 90.62 86 LYS B O 1
#

Foldseek 3Di:
DDDPVNDDDDDDPQWDWDWDKDDEPVQKIKIWIATHPFLEPNPFWIKIFMDGNRDGALPDPLHNDIDGRHGPVRVVVSGVVRNVGD/DDDPVNDDDDDDPQWDKDWDKDDEPVQKIKIWIAAHPFLEPNPFWIKIFMGGNRDGALPDPLHNDIDGHHGPVRVVVSGVVRNPTD

Secondary structure (DSSP, 8-state):
---GGG---EEEEEEEEEEEEEE-TTSEEEEEEEETTSSS-SSS-EEEEEEETTEE---SSS-SS-EEEE-HHHHHHHHHHHHT--/---GGG---EEEEEEEEEEEEEE-TTSEEEEEEEETTSSS-SSS-EEEEEEETTEE---SSS-SS-EEEE-HHHHHHHHHHHHT--

pLDDT: mean 83.86, std 13.12, range [49.81, 97.5]

Nearest PDB structures (foldseek):
  3hg0-assembly1_A  TM=5.585E-01  e=3.245E+00  Lactococcus phage TP901-1
  4k90-assembly1_B  TM=6.394E-01  e=4.147E+00  Aspergillus fumigatus Af293
  3hg0-assembly1_B  TM=5.521E-01  e=7.192E-01  Lactococcus phage TP901-1
  4v96-assembly1_BA  TM=5.448E-01  e=1.604E+00  Lactococcus phage TP901-1
  3hg0-assembly1_A  TM=5.580E-01  e=2.794E+00  Lactococcus phage TP901-1

Solvent-accessible surface area (backbone atoms only — not comparable to full-atom values): 9237 Å² total; per-residue (Å²): 132,73,42,54,88,70,57,62,69,38,85,18,73,52,16,69,21,32,35,25,73,50,75,44,93,69,49,31,30,41,41,39,34,33,15,44,82,41,62,22,79,40,73,70,18,20,29,40,36,42,24,44,81,90,34,82,51,50,85,52,96,85,44,71,59,73,40,54,54,31,38,59,68,53,45,22,51,51,43,50,54,51,67,65,49,127,133,73,41,52,87,69,58,62,69,38,86,19,71,55,19,69,19,32,36,23,72,49,76,44,93,69,48,29,31,41,40,39,36,34,15,45,82,40,63,22,80,39,73,70,18,22,30,41,36,42,25,45,80,88,32,82,50,50,84,51,95,85,43,70,59,74,40,55,54,31,36,59,67,52,46,22,52,51,43,50,55,50,67,65,48,127

Sequence (172 aa):
MKTFKDLQFDPHKVGVGTHAQMYFDNGYGVSVVCGELFYSNGIDTYEVAILHNGYITYSTDITSDVLGDQTADEVSEIMRRVQKLKMKTFKDLQFDPHKVGVGTHAQMYFDNGYGVSVVCGELFYSNGIDTYEVAILHNGYITYSTDITSDVLGDQTADEVSEIMRRVQKLK